Protein AF-A0A6N7AUZ2-F1 (afdb_monomer_lite)

Radius of gyration: 14.18 Å; chains: 1; bounding box: 40×21×30 Å

pLDDT: mean 79.2, std 18.57, range [36.41, 96.44]

Sequence (68 aa):
MAKNNKSHKVQPSVDQYTHHVLKKLVGIKGTSVSDVAGFILRDWIGDHIEELEKYKITVERKDGKLTL

Secondary structure (DSSP, 8-state):
---------------HHHHHHHHHHBTTTBSSHHHHHHHHHHHHHHHTHHHHHHTT-------SS---

Structure (mmCIF, N/CA/C/O backbone):
data_AF-A0A6N7AUZ2-F1
#
_entry.id   AF-A0A6N7AUZ2-F1
#
loop_
_atom_site.group_PDB
_atom_site.id
_atom_site.type_symbol
_atom_site.label_atom_id
_atom_site.label_alt_id
_atom_site.label_comp_id
_atom_site.label_asym_id
_atom_site.label_entity_id
_atom_site.label_seq_id
_atom_site.pdbx_PDB_ins_code
_atom_site.Cartn_x
_atom_site.Cartn_y
_atom_site.Cartn_z
_atom_site.occupancy
_atom_site.B_iso_or_equiv
_atom_site.auth_seq_id
_atom_site.auth_comp_id
_atom_site.auth_asym_id
_atom_site.auth_atom_id
_atom_site.pdbx_PDB_model_num
ATOM 1 N N . MET A 1 1 ? -25.983 12.220 -14.158 1.00 40.06 1 MET A N 1
ATOM 2 C CA . MET A 1 1 ? -25.177 13.084 -13.266 1.00 40.06 1 MET A CA 1
ATOM 3 C C . MET A 1 1 ? -23.820 12.420 -13.066 1.00 40.06 1 MET A C 1
ATOM 5 O O . MET A 1 1 ? -23.745 11.424 -12.358 1.00 40.06 1 MET A O 1
ATOM 9 N N . ALA A 1 2 ? -22.777 12.877 -13.761 1.00 42.69 2 ALA A N 1
ATOM 10 C CA . ALA A 1 2 ? -21.439 12.300 -13.636 1.00 42.69 2 ALA A CA 1
ATOM 11 C C . ALA A 1 2 ? -20.845 12.703 -12.276 1.00 42.69 2 ALA A C 1
ATOM 13 O O . ALA A 1 2 ? -20.574 13.881 -12.042 1.00 42.69 2 ALA A O 1
ATOM 14 N N . LYS A 1 3 ? -20.698 11.745 -11.350 1.00 48.12 3 LYS A N 1
ATOM 15 C CA . LYS A 1 3 ? -19.987 11.966 -10.083 1.00 48.12 3 LYS A CA 1
ATOM 16 C C . LYS A 1 3 ? -18.543 12.325 -10.430 1.00 48.12 3 LYS A C 1
ATOM 18 O O . LYS A 1 3 ? -17.808 11.490 -10.944 1.00 48.12 3 LYS A O 1
ATOM 23 N N . ASN A 1 4 ? -18.167 13.574 -10.176 1.00 46.72 4 ASN A N 1
ATOM 24 C CA . ASN A 1 4 ? -16.814 14.078 -10.359 1.00 46.72 4 ASN A CA 1
ATOM 25 C C . ASN A 1 4 ? -15.866 13.229 -9.495 1.00 46.72 4 ASN A C 1
ATOM 27 O O . ASN A 1 4 ? -15.876 13.343 -8.266 1.00 46.72 4 ASN A O 1
ATOM 31 N N . ASN A 1 5 ? -15.125 12.310 -10.115 1.00 52.66 5 ASN A N 1
ATOM 32 C CA . ASN A 1 5 ? -14.231 11.396 -9.416 1.00 52.66 5 ASN A CA 1
ATOM 33 C C . ASN A 1 5 ? -12.974 12.187 -9.034 1.00 52.66 5 ASN A C 1
ATOM 35 O O . ASN A 1 5 ? -11.977 12.177 -9.750 1.00 52.66 5 ASN A O 1
ATOM 39 N N . LYS A 1 6 ? -13.059 12.979 -7.957 1.00 58.16 6 LYS A N 1
ATOM 40 C CA . LYS A 1 6 ? -11.937 13.785 -7.463 1.00 58.16 6 LYS A CA 1
ATOM 41 C C . LYS A 1 6 ? -10.802 12.848 -7.043 1.00 58.16 6 LYS A C 1
ATOM 43 O O . LYS A 1 6 ? -10.812 12.316 -5.933 1.00 58.16 6 LYS A O 1
ATOM 48 N N . SER A 1 7 ? -9.824 12.641 -7.922 1.00 63.81 7 SER A N 1
ATOM 49 C CA . SER A 1 7 ? -8.586 11.954 -7.567 1.00 63.81 7 SER A CA 1
ATOM 50 C C . SER A 1 7 ? -7.739 12.893 -6.715 1.00 63.81 7 SER A C 1
ATOM 52 O O . SER A 1 7 ? -7.392 13.990 -7.155 1.00 63.81 7 SER A O 1
ATOM 54 N N . HIS A 1 8 ? -7.401 12.470 -5.504 1.00 72.75 8 HIS A N 1
ATOM 55 C CA . HIS A 1 8 ? -6.480 13.207 -4.649 1.00 72.75 8 HIS A CA 1
ATOM 56 C C . HIS A 1 8 ? -5.094 12.607 -4.858 1.00 72.75 8 HIS A C 1
ATOM 58 O O . HIS A 1 8 ? -4.903 11.404 -4.681 1.00 72.75 8 HIS A O 1
ATOM 64 N N . LYS A 1 9 ? -4.131 13.428 -5.285 1.00 69.50 9 LYS A N 1
ATOM 65 C CA . LYS A 1 9 ? -2.754 12.969 -5.454 1.00 69.50 9 LYS A CA 1
ATOM 66 C C . LYS A 1 9 ? -2.123 12.827 -4.071 1.00 69.50 9 LYS A C 1
ATOM 68 O O . LYS A 1 9 ? -1.837 13.828 -3.422 1.00 69.50 9 LYS A O 1
ATOM 73 N N . VAL A 1 10 ? -1.902 11.591 -3.640 1.00 67.38 10 VAL A N 1
ATOM 74 C CA . VAL A 1 10 ? -1.107 11.285 -2.447 1.00 67.38 10 VAL A CA 1
ATOM 75 C C . VAL A 1 10 ? 0.297 10.928 -2.915 1.00 67.38 10 VAL A C 1
ATOM 77 O O . VAL A 1 10 ? 0.471 10.015 -3.719 1.00 67.38 10 VAL A O 1
ATOM 80 N N . GLN A 1 11 ? 1.298 11.670 -2.446 1.00 68.81 11 GLN A N 1
ATOM 81 C CA . GLN A 1 11 ? 2.700 11.395 -2.746 1.00 68.81 11 GLN A CA 1
ATOM 82 C C . GLN A 1 11 ? 3.412 11.027 -1.440 1.00 68.81 11 GLN A C 1
ATOM 84 O O . GLN A 1 11 ? 3.900 11.916 -0.743 1.00 68.81 11 GLN A O 1
ATOM 89 N N . PRO A 1 12 ? 3.412 9.739 -1.057 1.00 67.81 12 PRO A N 1
ATOM 90 C CA . PRO A 1 12 ? 4.062 9.313 0.170 1.00 67.81 12 PRO A CA 1
ATOM 91 C C . PRO A 1 12 ? 5.582 9.444 0.027 1.00 67.81 12 PRO A C 1
ATOM 93 O O . PRO A 1 12 ? 6.157 9.043 -0.988 1.00 67.81 12 PRO A O 1
ATOM 96 N N . SER A 1 13 ? 6.231 9.995 1.053 1.00 83.25 13 SER A N 1
ATOM 97 C CA . SER A 1 13 ? 7.673 9.838 1.234 1.00 83.25 13 SER A CA 1
ATOM 98 C C . SER A 1 13 ? 7.900 8.515 1.951 1.00 83.25 13 SER A C 1
ATOM 100 O O . SER A 1 13 ? 7.334 8.290 3.019 1.00 83.25 13 SER A O 1
ATOM 102 N N . VAL A 1 14 ? 8.676 7.629 1.340 1.00 86.31 14 VAL A N 1
ATOM 103 C CA . VAL A 1 14 ? 9.002 6.312 1.891 1.00 86.31 14 VAL A CA 1
ATOM 104 C C . VAL A 1 14 ? 10.511 6.185 2.014 1.00 86.31 14 VAL A C 1
ATOM 106 O O . VAL A 1 14 ? 11.258 6.823 1.268 1.00 86.31 14 VAL A O 1
ATOM 109 N N . ASP A 1 15 ? 10.965 5.362 2.951 1.00 93.56 15 ASP A N 1
ATOM 110 C CA . ASP A 1 15 ? 12.384 5.075 3.109 1.00 93.56 15 ASP A CA 1
ATOM 111 C C . ASP A 1 15 ? 12.954 4.322 1.889 1.00 93.56 15 ASP A C 1
ATOM 113 O O . ASP A 1 15 ? 12.234 3.814 1.019 1.00 93.56 15 ASP A O 1
ATOM 117 N N . GLN A 1 16 ? 14.283 4.248 1.825 1.00 94.19 16 GLN A N 1
ATOM 118 C CA . GLN A 1 16 ? 14.991 3.654 0.694 1.00 94.19 16 GLN A CA 1
ATOM 119 C C . GLN A 1 16 ? 14.672 2.165 0.501 1.00 94.19 16 GLN A C 1
ATOM 121 O O . GLN A 1 16 ? 14.581 1.714 -0.645 1.00 94.19 16 GLN A O 1
ATOM 126 N N . TYR A 1 17 ? 14.499 1.407 1.586 1.00 95.50 17 TYR A N 1
ATOM 127 C CA . TYR A 1 17 ? 14.175 -0.014 1.509 1.00 95.50 17 TYR A CA 1
ATOM 128 C C . TYR A 1 17 ? 12.762 -0.205 0.954 1.00 95.50 17 TYR A C 1
ATOM 130 O O . TYR A 1 17 ? 12.582 -0.922 -0.032 1.00 95.50 17 TYR A O 1
ATOM 138 N N . THR A 1 18 ? 11.781 0.525 1.484 1.00 94.25 18 THR A N 1
ATOM 139 C CA . THR A 1 18 ? 10.407 0.497 0.966 1.00 94.25 18 THR A CA 1
ATOM 140 C C . THR A 1 18 ? 10.361 0.896 -0.509 1.00 94.25 18 THR A C 1
ATOM 142 O O . THR A 1 18 ? 9.750 0.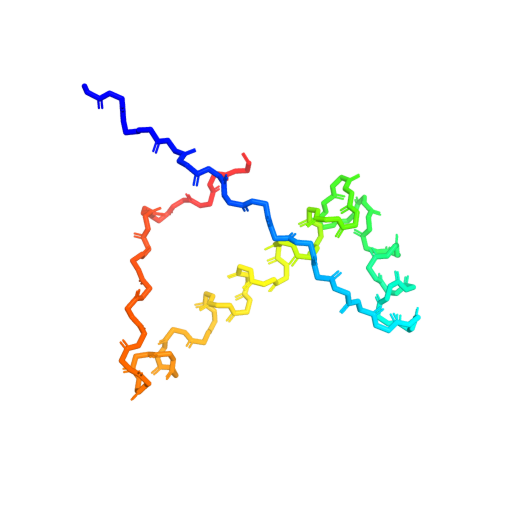207 -1.327 1.00 94.25 18 THR A O 1
ATOM 145 N N . HIS A 1 19 ? 11.075 1.956 -0.903 1.00 94.00 19 HIS A N 1
ATOM 146 C CA . HIS A 1 19 ? 11.148 2.364 -2.306 1.00 94.00 19 HIS A CA 1
ATOM 147 C C . HIS A 1 19 ? 11.766 1.283 -3.210 1.00 94.00 19 HIS A C 1
ATOM 149 O O . HIS A 1 19 ? 11.307 1.076 -4.338 1.00 94.00 19 HIS A O 1
ATOM 155 N N . HIS A 1 20 ? 12.797 0.582 -2.728 1.00 95.75 20 HIS A N 1
ATOM 156 C CA . HIS A 1 20 ? 13.408 -0.535 -3.446 1.00 95.75 20 HIS A CA 1
ATOM 157 C C . HIS A 1 20 ? 12.401 -1.665 -3.689 1.00 95.75 20 HIS A C 1
ATOM 159 O O . HIS A 1 20 ? 12.283 -2.143 -4.819 1.00 95.75 20 HIS A O 1
ATOM 165 N N . VAL A 1 21 ? 11.641 -2.055 -2.663 1.00 95.31 21 VAL A N 1
ATOM 166 C CA . VAL A 1 21 ? 10.614 -3.102 -2.773 1.00 95.31 21 VAL A CA 1
ATOM 167 C C . VAL A 1 21 ? 9.508 -2.684 -3.742 1.00 95.31 21 VAL A C 1
ATOM 169 O O . VAL A 1 21 ? 9.172 -3.446 -4.647 1.00 95.31 21 VAL A O 1
ATOM 172 N N . LEU A 1 22 ? 8.998 -1.452 -3.634 1.00 94.12 22 LEU A N 1
ATOM 173 C CA . LEU A 1 22 ? 7.965 -0.950 -4.545 1.00 94.12 22 LEU A CA 1
ATOM 174 C C . LEU A 1 22 ? 8.417 -1.008 -6.009 1.00 94.12 22 LEU A C 1
ATOM 176 O O . LEU A 1 22 ? 7.645 -1.424 -6.868 1.00 94.12 22 LEU A O 1
ATOM 180 N N . LYS A 1 23 ? 9.680 -0.662 -6.298 1.00 95.38 23 LYS A N 1
ATOM 181 C CA . LYS A 1 23 ? 10.255 -0.780 -7.649 1.00 95.38 23 LYS A CA 1
ATOM 182 C C . LYS A 1 23 ? 10.257 -2.214 -8.174 1.00 95.38 23 LYS A C 1
ATOM 184 O O . LYS A 1 23 ? 10.021 -2.411 -9.359 1.00 95.38 23 LYS A O 1
ATOM 189 N N . LYS A 1 24 ? 10.512 -3.208 -7.320 1.00 96.44 24 LYS A N 1
ATOM 190 C CA . LYS A 1 24 ? 10.511 -4.631 -7.708 1.00 96.44 24 LYS A CA 1
ATOM 191 C C . LYS A 1 24 ? 9.113 -5.171 -8.012 1.00 96.44 24 LYS A C 1
ATOM 193 O O . LYS A 1 24 ? 8.997 -6.163 -8.719 1.00 96.44 24 LYS A O 1
ATOM 198 N N . LEU A 1 25 ? 8.074 -4.520 -7.495 1.00 95.12 25 LEU A N 1
ATOM 199 C CA . LEU A 1 25 ? 6.676 -4.902 -7.700 1.00 95.12 25 LEU A CA 1
ATOM 200 C C . LEU A 1 25 ? 6.030 -4.226 -8.922 1.00 95.12 25 LEU A C 1
ATOM 202 O O . LEU A 1 25 ? 4.919 -4.598 -9.316 1.00 95.12 25 LEU A O 1
ATOM 206 N N . VAL A 1 26 ? 6.713 -3.257 -9.542 1.00 95.06 26 VAL A N 1
ATOM 207 C CA . VAL A 1 26 ? 6.283 -2.662 -10.815 1.00 95.06 26 VAL A CA 1
ATOM 208 C C . VAL A 1 26 ? 6.299 -3.735 -11.907 1.00 95.06 26 VAL A C 1
ATOM 210 O O . VAL A 1 26 ? 7.255 -4.494 -12.029 1.00 95.06 26 VAL A O 1
ATOM 213 N N . GLY A 1 2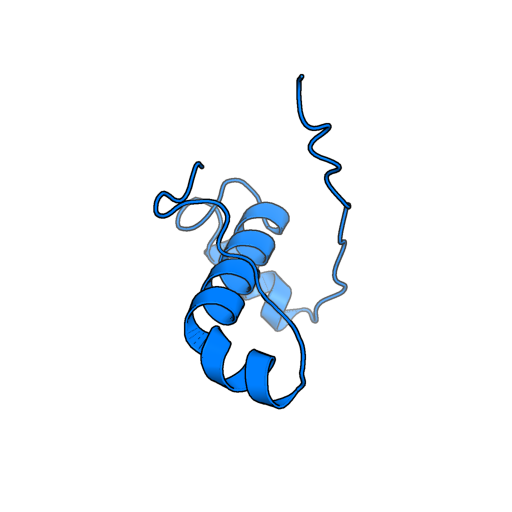7 ? 5.218 -3.816 -12.683 1.00 91.69 27 GLY A N 1
ATOM 214 C CA . GLY A 1 27 ? 4.970 -4.878 -13.664 1.00 91.69 27 GLY A CA 1
ATOM 215 C C . GLY A 1 27 ? 4.279 -6.120 -13.087 1.00 91.69 27 GLY A C 1
ATOM 216 O O . GLY A 1 27 ? 3.794 -6.942 -13.856 1.00 91.69 27 GLY A O 1
ATOM 217 N N . ILE A 1 28 ? 4.181 -6.238 -11.755 1.00 91.69 28 ILE A N 1
ATOM 218 C CA . ILE A 1 28 ? 3.466 -7.330 -11.070 1.00 91.69 28 ILE A CA 1
ATOM 219 C C . ILE A 1 28 ? 2.136 -6.830 -10.497 1.00 91.69 28 ILE A C 1
ATOM 221 O O . ILE A 1 28 ? 1.092 -7.434 -10.725 1.00 91.69 28 ILE A O 1
ATOM 225 N N . LYS A 1 29 ? 2.171 -5.729 -9.733 1.00 86.44 29 LYS A N 1
ATOM 226 C CA . LYS A 1 29 ? 1.006 -5.179 -9.010 1.00 86.44 29 LYS A CA 1
ATOM 227 C C . LYS A 1 29 ? 0.545 -3.807 -9.516 1.00 86.44 29 LYS A C 1
ATOM 229 O O . LYS A 1 29 ? -0.452 -3.287 -9.033 1.00 86.44 29 LYS A O 1
ATOM 234 N N . GLY A 1 30 ? 1.260 -3.220 -10.476 1.00 90.31 30 GLY A N 1
ATOM 235 C CA . GLY A 1 30 ? 0.938 -1.916 -11.058 1.00 90.31 30 GLY A CA 1
ATOM 236 C C . GLY A 1 30 ? 1.954 -1.473 -12.110 1.00 90.31 30 GLY A C 1
ATOM 237 O O . GLY A 1 30 ? 2.998 -2.105 -12.281 1.00 90.31 30 GLY A O 1
ATOM 238 N N . THR A 1 31 ? 1.655 -0.381 -12.815 1.00 92.44 31 THR A N 1
ATOM 239 C CA . THR A 1 31 ? 2.479 0.160 -13.915 1.00 92.44 31 THR A CA 1
ATOM 240 C C . THR A 1 31 ? 3.549 1.154 -13.469 1.00 92.44 31 THR A C 1
ATOM 242 O O . THR A 1 31 ? 4.504 1.413 -14.198 1.00 92.44 31 THR A O 1
ATOM 245 N N . SER A 1 32 ? 3.432 1.688 -12.257 1.00 92.62 32 SER A N 1
ATOM 246 C CA 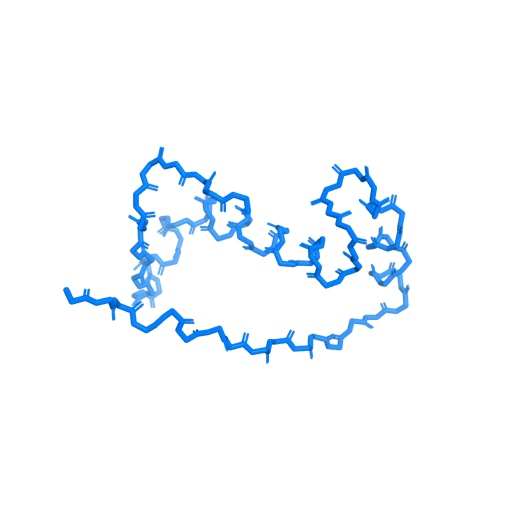. SER A 1 32 ? 4.395 2.604 -11.654 1.00 92.62 32 SER A CA 1
ATOM 247 C C . SER A 1 32 ? 4.517 2.355 -10.151 1.00 92.62 32 SER A C 1
ATOM 249 O O . SER A 1 32 ? 3.668 1.705 -9.543 1.00 92.62 32 SER A O 1
ATOM 251 N N . VAL A 1 33 ? 5.562 2.904 -9.524 1.00 90.94 33 VAL A N 1
ATOM 252 C CA . VAL A 1 33 ? 5.739 2.853 -8.059 1.00 90.94 33 VAL A CA 1
ATOM 253 C C . VAL A 1 33 ? 4.523 3.438 -7.331 1.00 90.94 33 VAL A C 1
ATOM 255 O O . VAL A 1 33 ? 4.110 2.903 -6.305 1.00 90.94 33 VAL A O 1
ATOM 258 N N . SER A 1 34 ? 3.929 4.507 -7.868 1.00 88.50 34 SER A N 1
ATOM 259 C CA . SER A 1 34 ? 2.722 5.122 -7.309 1.00 88.50 34 SER A CA 1
ATOM 260 C C . SER A 1 34 ? 1.505 4.208 -7.420 1.00 88.50 34 SER A C 1
ATOM 262 O O . SER A 1 34 ? 0.755 4.101 -6.453 1.00 88.50 34 SER A O 1
ATOM 264 N N . ASP A 1 35 ? 1.339 3.509 -8.545 1.00 88.44 35 ASP A N 1
ATOM 265 C CA . ASP A 1 35 ? 0.230 2.563 -8.730 1.00 88.44 35 ASP A CA 1
ATOM 266 C C . ASP A 1 35 ? 0.366 1.374 -7.783 1.00 88.44 35 ASP A C 1
ATOM 268 O O . ASP A 1 35 ? -0.602 0.983 -7.139 1.00 88.44 35 ASP A O 1
ATOM 272 N N . VAL A 1 36 ? 1.584 0.841 -7.640 1.00 92.56 36 VAL A N 1
ATOM 273 C CA . VAL A 1 36 ? 1.885 -0.243 -6.697 1.00 92.56 36 VAL A CA 1
ATOM 274 C C . VAL A 1 36 ? 1.600 0.196 -5.261 1.00 92.56 36 VAL A C 1
ATOM 276 O O . VAL A 1 36 ? 0.957 -0.537 -4.514 1.00 92.56 36 VAL A O 1
ATOM 279 N N . ALA A 1 37 ? 2.039 1.392 -4.862 1.00 90.75 37 ALA A N 1
ATOM 280 C CA . ALA A 1 37 ? 1.751 1.916 -3.529 1.00 90.75 37 ALA A CA 1
ATOM 281 C C . ALA A 1 37 ? 0.240 2.096 -3.306 1.00 90.75 37 ALA A C 1
ATOM 283 O O . ALA A 1 37 ? -0.281 1.712 -2.261 1.00 90.75 37 ALA A O 1
ATOM 284 N N . GLY A 1 38 ? -0.477 2.626 -4.301 1.00 88.94 38 GLY A N 1
ATOM 285 C CA . GLY A 1 38 ? -1.932 2.758 -4.261 1.00 88.94 38 GLY A CA 1
ATOM 286 C C . GLY A 1 38 ? -2.650 1.410 -4.170 1.00 88.94 38 GLY A C 1
ATOM 287 O O . GLY A 1 38 ? -3.616 1.290 -3.418 1.00 88.94 38 GLY A O 1
ATOM 288 N N . PHE A 1 39 ? -2.160 0.394 -4.886 1.00 89.94 39 PHE A N 1
ATOM 289 C CA . PHE A 1 39 ? -2.652 -0.979 -4.798 1.00 89.94 39 PHE A CA 1
ATOM 290 C C . PHE A 1 39 ? -2.488 -1.525 -3.378 1.00 89.94 39 PHE A C 1
ATOM 292 O O . PHE A 1 39 ? -3.477 -1.933 -2.784 1.00 89.94 39 PHE A O 1
ATOM 299 N N . ILE A 1 40 ? -1.277 -1.464 -2.811 1.00 91.69 40 ILE A N 1
ATOM 300 C CA . ILE A 1 40 ? -0.984 -1.982 -1.463 1.00 91.69 40 ILE A CA 1
ATOM 301 C C . ILE A 1 40 ? -1.847 -1.289 -0.406 1.00 91.69 40 ILE A C 1
ATOM 303 O O . ILE A 1 40 ? -2.409 -1.950 0.459 1.00 91.69 40 ILE A O 1
ATOM 307 N N . LEU A 1 41 ? -1.990 0.038 -0.484 1.00 89.69 41 LEU A N 1
ATOM 308 C CA . LEU A 1 41 ? -2.834 0.780 0.453 1.00 89.69 41 LEU A CA 1
ATOM 309 C C . LEU A 1 41 ? -4.302 0.367 0.341 1.00 89.69 41 LEU A C 1
ATOM 311 O O . LEU A 1 41 ? -4.971 0.203 1.355 1.00 89.69 41 LEU A O 1
ATOM 315 N N . ARG A 1 42 ? -4.813 0.191 -0.882 1.00 87.94 42 ARG A N 1
ATOM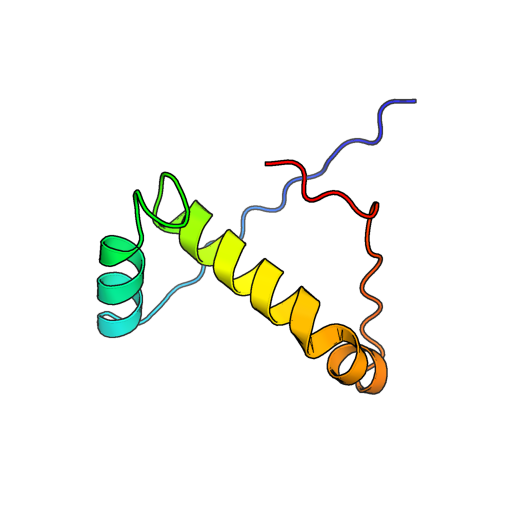 316 C CA . ARG A 1 42 ? -6.198 -0.237 -1.104 1.00 87.94 42 ARG A CA 1
ATOM 317 C C . ARG A 1 42 ? -6.442 -1.657 -0.596 1.00 87.94 42 ARG A C 1
ATOM 319 O O . ARG A 1 42 ? -7.481 -1.892 0.009 1.00 87.94 42 ARG A O 1
ATOM 326 N N . ASP A 1 43 ? -5.502 -2.558 -0.854 1.00 90.44 43 ASP A N 1
ATOM 327 C CA . ASP A 1 43 ? -5.521 -3.952 -0.406 1.00 90.44 43 ASP A CA 1
ATOM 328 C C . ASP A 1 43 ? -5.554 -4.011 1.128 1.00 90.44 43 ASP A C 1
ATOM 330 O O . ASP A 1 43 ? -6.501 -4.532 1.712 1.00 90.44 43 ASP A O 1
ATOM 334 N N . TRP A 1 44 ? -4.625 -3.305 1.785 1.00 92.38 44 TRP A N 1
ATOM 335 C CA . TRP A 1 44 ? -4.576 -3.212 3.243 1.00 92.38 44 TRP A CA 1
ATOM 336 C C . TRP A 1 44 ? -5.862 -2.624 3.843 1.00 92.38 44 TRP A C 1
ATOM 338 O O . TRP A 1 44 ? -6.418 -3.204 4.773 1.00 92.38 44 TRP A O 1
ATOM 348 N N . ILE A 1 45 ? -6.380 -1.515 3.291 1.00 90.12 45 ILE A N 1
ATOM 349 C CA . ILE A 1 45 ? -7.654 -0.917 3.733 1.00 90.12 45 ILE A CA 1
ATOM 350 C C . ILE A 1 45 ? -8.806 -1.918 3.585 1.00 90.12 45 ILE A C 1
ATOM 352 O O . ILE A 1 45 ? -9.672 -1.980 4.453 1.00 90.12 45 ILE A O 1
ATOM 356 N N . GLY A 1 46 ? -8.832 -2.679 2.487 1.00 88.38 46 GLY A N 1
ATOM 357 C CA . GLY A 1 46 ? -9.867 -3.670 2.203 1.00 88.38 46 GLY A CA 1
ATOM 358 C C . GLY A 1 46 ? -9.898 -4.822 3.207 1.00 88.38 46 GLY A C 1
ATOM 359 O O . GLY A 1 46 ? -10.995 -5.251 3.581 1.00 88.38 46 GLY A O 1
ATOM 360 N N . ASP A 1 47 ? -8.721 -5.258 3.656 1.00 92.19 47 ASP A N 1
ATOM 361 C CA . ASP A 1 47 ? -8.541 -6.345 4.624 1.00 92.19 47 ASP A CA 1
ATOM 362 C C . ASP A 1 47 ? -8.760 -5.898 6.078 1.00 92.19 47 ASP A C 1
ATOM 364 O O . ASP A 1 47 ? -9.148 -6.707 6.917 1.00 92.19 47 ASP A O 1
ATOM 368 N N . HIS A 1 48 ? -8.573 -4.609 6.383 1.00 93.19 48 HIS A N 1
ATOM 369 C CA . HIS A 1 48 ? -8.647 -4.064 7.748 1.00 93.19 48 HIS A CA 1
ATOM 370 C C . HIS A 1 48 ? -9.915 -3.230 8.004 1.00 93.19 48 HIS A C 1
ATOM 372 O O . HIS A 1 48 ? -9.940 -2.392 8.904 1.00 93.19 48 HIS A O 1
ATOM 378 N N . ILE A 1 49 ? -10.995 -3.439 7.241 1.00 88.75 49 ILE A N 1
ATOM 379 C CA . ILE A 1 49 ? -12.231 -2.640 7.376 1.00 88.75 49 ILE A CA 1
ATOM 380 C C . ILE A 1 49 ? -12.807 -2.700 8.794 1.00 88.75 49 ILE A C 1
ATOM 382 O O . ILE A 1 49 ? -13.117 -1.656 9.360 1.00 88.75 49 ILE A O 1
ATOM 386 N N . GLU A 1 50 ? -12.900 -3.889 9.392 1.00 87.50 50 GLU A N 1
ATOM 387 C CA . GLU A 1 50 ? -13.444 -4.049 10.750 1.00 87.50 50 GLU A CA 1
ATOM 388 C C . GLU A 1 50 ? -12.602 -3.311 11.804 1.00 87.50 50 GLU A C 1
ATOM 390 O O . GLU A 1 50 ? -13.118 -2.836 12.816 1.00 87.50 50 GLU A O 1
ATOM 395 N N . GLU A 1 51 ? -11.288 -3.204 11.586 1.00 90.81 51 GLU A N 1
ATOM 396 C CA . GLU A 1 51 ? -10.400 -2.419 12.442 1.00 90.81 51 GLU A CA 1
ATOM 397 C C . GLU A 1 51 ? -10.655 -0.920 12.261 1.00 90.81 51 GLU A C 1
ATOM 399 O O . GLU A 1 51 ? -10.830 -0.198 13.243 1.00 90.81 51 GLU A O 1
ATOM 404 N N . LEU A 1 52 ? -10.751 -0.453 11.015 1.00 88.94 52 LEU A N 1
ATOM 405 C CA . LEU A 1 52 ? -11.034 0.946 10.689 1.00 88.94 52 LEU A CA 1
A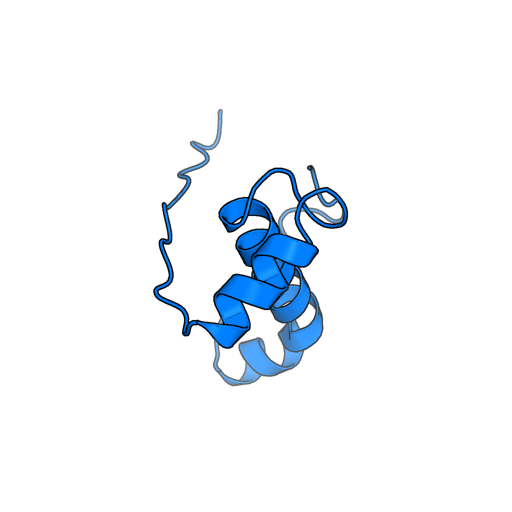TOM 406 C C . LEU A 1 52 ? -12.390 1.407 11.251 1.00 88.94 52 LEU A C 1
ATOM 408 O O . LEU A 1 52 ? -12.499 2.527 11.759 1.00 88.94 52 LEU A O 1
ATOM 412 N N . GLU A 1 53 ? -13.396 0.533 11.263 1.00 88.12 53 GLU A N 1
ATOM 413 C CA . GLU A 1 53 ? -14.702 0.806 11.870 1.00 88.12 53 GLU A CA 1
ATOM 414 C C . GLU A 1 53 ? -14.615 1.051 13.383 1.00 88.12 53 GLU A C 1
ATOM 416 O O . GLU A 1 53 ? -15.285 1.953 13.894 1.00 88.12 53 GLU A O 1
ATOM 421 N N . LYS A 1 54 ? -13.737 0.340 14.107 1.00 91.94 54 LYS A N 1
ATOM 422 C CA . LYS A 1 54 ? -13.500 0.587 15.547 1.00 91.94 54 LYS A CA 1
ATOM 423 C C . LYS A 1 54 ? -12.948 1.991 15.800 1.00 91.94 54 LYS A C 1
ATOM 425 O O . LYS A 1 54 ? -13.269 2.605 16.816 1.00 91.94 54 LYS A O 1
ATOM 430 N N . TYR A 1 55 ? -12.177 2.524 14.853 1.00 91.12 55 TYR A N 1
ATOM 431 C CA . TYR A 1 55 ? -11.687 3.905 14.864 1.00 91.12 55 TYR A CA 1
ATOM 432 C C . TYR A 1 55 ? -12.687 4.921 14.293 1.00 91.12 55 TYR A C 1
ATOM 434 O O . TYR A 1 55 ? -12.358 6.101 14.172 1.00 91.12 55 TYR A O 1
ATOM 442 N N . LYS A 1 56 ? -13.919 4.498 13.975 1.00 89.44 56 LYS A N 1
ATOM 443 C CA . LYS A 1 56 ? -14.970 5.315 13.346 1.00 89.44 56 LYS A CA 1
ATOM 444 C C . LYS A 1 56 ? -14.590 5.838 11.955 1.00 89.44 56 LYS A C 1
ATOM 446 O O . LYS A 1 56 ? -15.142 6.838 11.497 1.00 89.44 56 LYS A O 1
ATOM 451 N N . ILE A 1 57 ? -13.672 5.163 11.266 1.00 85.38 57 ILE A N 1
ATOM 452 C CA . ILE A 1 57 ? -13.333 5.448 9.872 1.00 85.38 57 ILE A CA 1
ATOM 453 C C . ILE A 1 57 ? -14.268 4.613 8.998 1.00 85.38 57 ILE A C 1
ATOM 455 O O . ILE A 1 57 ? -14.127 3.398 8.897 1.00 85.38 57 ILE A O 1
ATOM 459 N N . THR A 1 58 ? -15.251 5.263 8.374 1.00 79.38 58 THR A N 1
ATOM 460 C CA . THR A 1 58 ? -16.202 4.582 7.484 1.00 79.38 58 THR A CA 1
ATOM 461 C C . THR A 1 58 ? -15.594 4.418 6.097 1.00 79.38 58 THR A C 1
ATOM 463 O O . THR A 1 58 ? -15.364 5.399 5.389 1.00 79.38 58 THR A O 1
ATOM 466 N N . VAL A 1 59 ? -15.345 3.172 5.701 1.00 78.38 59 VAL A N 1
ATOM 467 C CA . VAL A 1 59 ? -14.869 2.832 4.357 1.00 78.38 59 VAL A CA 1
ATOM 468 C C . VAL A 1 59 ? -16.059 2.366 3.525 1.00 78.38 59 VAL A C 1
ATOM 470 O O . VAL A 1 59 ? -16.495 1.221 3.614 1.00 78.38 59 VAL A O 1
ATOM 473 N N . GLU A 1 60 ? -16.599 3.252 2.691 1.00 68.81 60 GLU A N 1
ATOM 474 C CA . GLU A 1 60 ? -17.648 2.871 1.745 1.00 68.81 60 GLU A CA 1
ATOM 475 C C . GLU A 1 60 ? -17.032 2.061 0.597 1.00 68.81 60 GLU A C 1
ATOM 477 O O . GLU A 1 60 ? -16.342 2.605 -0.273 1.00 68.81 60 GLU A O 1
ATOM 482 N N . ARG A 1 61 ? -17.296 0.748 0.564 1.00 58.62 61 ARG A N 1
ATOM 483 C CA . ARG A 1 61 ? -17.020 -0.076 -0.619 1.00 58.62 61 ARG A CA 1
ATOM 484 C C . ARG A 1 61 ? -17.923 0.414 -1.754 1.00 58.62 61 ARG A C 1
ATOM 486 O O . ARG A 1 61 ? -19.081 0.018 -1.852 1.00 58.62 61 ARG A O 1
ATOM 493 N N . LYS A 1 62 ? -17.401 1.300 -2.606 1.00 49.81 62 LYS A N 1
ATOM 494 C CA . LYS A 1 62 ? -18.039 1.649 -3.880 1.00 49.81 62 LYS A CA 1
ATOM 495 C C . LYS A 1 62 ? -17.944 0.442 -4.809 1.00 49.81 62 LYS A C 1
ATOM 497 O O . LYS A 1 62 ? -16.985 0.317 -5.558 1.00 49.81 62 LYS A O 1
ATOM 502 N N . ASP A 1 63 ? -18.950 -0.416 -4.695 1.00 43.16 63 ASP A N 1
ATOM 503 C CA . ASP A 1 63 ? -19.276 -1.537 -5.571 1.00 43.16 63 ASP A CA 1
ATOM 504 C C . ASP A 1 63 ? -18.310 -2.729 -5.527 1.00 43.16 63 ASP A C 1
ATOM 506 O O . ASP A 1 63 ? -17.093 -2.605 -5.617 1.00 43.16 63 ASP A O 1
ATOM 510 N N . GLY A 1 64 ?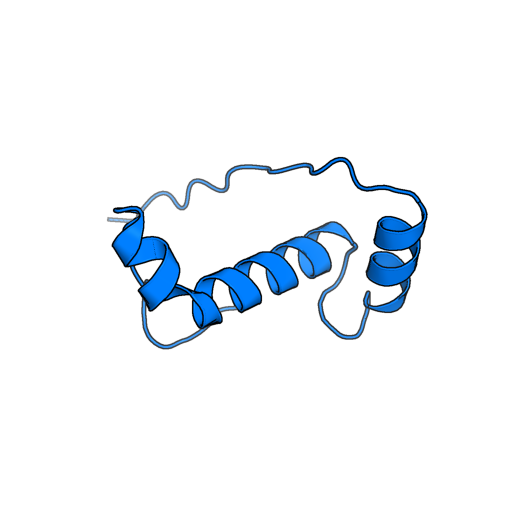 -18.878 -3.935 -5.417 1.00 45.97 64 GLY A N 1
ATOM 511 C CA . GLY A 1 64 ? -18.188 -5.230 -5.369 1.00 45.97 64 GLY A CA 1
ATOM 512 C C . GLY A 1 64 ? -17.443 -5.631 -6.650 1.00 45.97 64 GLY A C 1
ATOM 513 O O . GLY A 1 64 ? -17.419 -6.808 -7.000 1.00 45.97 64 GLY A O 1
ATOM 514 N N . LYS A 1 65 ? -16.842 -4.674 -7.359 1.00 36.41 65 LYS A N 1
ATOM 515 C CA . LYS A 1 65 ? -15.885 -4.884 -8.441 1.00 36.41 65 LYS A CA 1
ATOM 516 C C . LYS A 1 65 ? -14.805 -3.809 -8.370 1.00 36.41 65 LYS A C 1
ATOM 518 O O . LYS A 1 65 ? -15.061 -2.637 -8.621 1.00 36.41 65 LYS A O 1
ATOM 523 N N . LEU A 1 66 ? -13.580 -4.248 -8.085 1.00 41.09 66 LEU A N 1
ATOM 524 C CA . LEU A 1 66 ? -12.357 -3.488 -8.333 1.00 41.09 66 LEU A CA 1
ATOM 525 C C . LEU A 1 66 ? -12.295 -3.140 -9.828 1.00 41.09 66 LEU A C 1
ATOM 527 O O . LEU A 1 66 ? -11.961 -3.993 -10.647 1.00 41.09 66 LEU A O 1
ATOM 531 N N . THR A 1 67 ? -12.634 -1.909 -10.199 1.00 42.22 67 THR A N 1
ATOM 532 C CA . THR A 1 67 ? -12.286 -1.381 -11.523 1.00 42.22 67 THR A CA 1
ATOM 533 C C . THR A 1 67 ? -10.851 -0.862 -11.494 1.00 42.22 67 THR A C 1
ATOM 535 O O . THR A 1 67 ? -10.517 -0.012 -10.661 1.00 42.22 67 THR A O 1
ATOM 538 N N . LEU A 1 68 ? -10.042 -1.468 -12.371 1.00 41.91 68 LEU A N 1
ATOM 539 C CA . LEU A 1 68 ? -8.631 -1.211 -12.673 1.00 41.91 68 LEU A CA 1
ATOM 540 C C . LEU A 1 68 ? -8.399 0.214 -13.184 1.00 41.91 68 LEU A C 1
ATOM 542 O O . LEU A 1 68 ? -9.246 0.692 -13.973 1.00 41.91 68 LEU A O 1
#

Foldseek 3Di:
DDDPPDDDDDDDDDDPVLLVVLVVCCVPQHPDSSSSVVSVVVVVCVVCVVVCVVVVNDDDPPDPDPDD